Protein AF-A0A0R2A3X5-F1 (afdb_monomer_lite)

Foldseek 3Di:
DDPQDPVNVVLCCCCVPLVDPCVQWDWDWWWFADPNDIDIDIDTDGPPPVVVSVVSQVVPPVDDDDDVVVCPVRVVGIPPPPPDPDD

Structure (mmCIF, N/CA/C/O backbone):
data_AF-A0A0R2A3X5-F1
#
_entry.id   AF-A0A0R2A3X5-F1
#
loop_
_atom_site.group_PDB
_atom_site.id
_atom_site.type_symbol
_atom_site.label_atom_id
_atom_site.label_alt_id
_atom_site.label_comp_id
_atom_site.label_asym_id
_atom_site.label_entity_id
_atom_site.label_seq_id
_atom_site.pdbx_PDB_ins_code
_atom_site.Cartn_x
_atom_site.Cartn_y
_atom_site.Cartn_z
_atom_site.occupancy
_atom_site.B_iso_or_equiv
_atom_site.auth_seq_id
_atom_site.auth_comp_id
_atom_site.auth_asym_id
_atom_site.auth_atom_id
_atom_site.pdbx_PDB_model_num
ATOM 1 N N . MET A 1 1 ? 13.777 20.981 7.805 1.00 41.72 1 MET A N 1
ATOM 2 C CA . MET A 1 1 ? 12.890 20.281 6.856 1.00 41.72 1 MET A CA 1
ATOM 3 C C . MET A 1 1 ? 13.114 18.811 7.100 1.00 41.72 1 MET A C 1
ATOM 5 O O . MET A 1 1 ? 14.221 18.342 6.874 1.00 41.72 1 MET A O 1
ATOM 9 N N . ASP A 1 2 ? 12.141 18.150 7.714 1.00 49.62 2 ASP A N 1
ATOM 10 C CA . ASP A 1 2 ? 12.276 16.765 8.152 1.00 49.62 2 ASP A CA 1
ATOM 11 C C . ASP A 1 2 ? 12.478 15.847 6.941 1.00 49.62 2 ASP A C 1
ATOM 13 O O . ASP A 1 2 ? 11.615 15.779 6.067 1.00 49.62 2 ASP A O 1
ATOM 17 N N . ASN A 1 3 ? 13.614 15.143 6.892 1.00 54.50 3 ASN A N 1
ATOM 18 C CA . ASN A 1 3 ? 13.876 14.053 5.948 1.00 54.50 3 ASN A CA 1
ATOM 19 C C . ASN A 1 3 ? 12.958 12.865 6.284 1.00 54.50 3 ASN A C 1
ATOM 21 O O . ASN A 1 3 ? 13.398 11.848 6.820 1.00 54.50 3 ASN A O 1
ATOM 25 N N . LYS A 1 4 ? 11.655 12.996 6.024 1.00 73.69 4 LYS A N 1
ATOM 26 C CA . LYS A 1 4 ? 10.735 11.864 6.109 1.00 73.69 4 LYS A CA 1
ATOM 27 C C . LYS A 1 4 ? 10.965 10.982 4.887 1.00 73.69 4 LYS A C 1
ATOM 29 O O . LYS A 1 4 ? 10.891 11.447 3.753 1.00 73.69 4 LYS A O 1
ATOM 34 N N . THR A 1 5 ? 11.262 9.709 5.123 1.00 86.75 5 THR A N 1
ATOM 35 C CA . THR A 1 5 ? 11.358 8.711 4.054 1.00 86.75 5 THR A CA 1
ATOM 36 C C . THR A 1 5 ? 10.003 8.561 3.351 1.00 86.75 5 THR A C 1
ATOM 38 O O . THR A 1 5 ? 8.955 8.909 3.910 1.00 86.75 5 THR A O 1
ATOM 41 N N . ALA A 1 6 ? 10.000 8.021 2.128 1.00 85.56 6 ALA A N 1
ATOM 42 C CA . ALA A 1 6 ? 8.762 7.720 1.401 1.00 85.56 6 ALA A CA 1
ATOM 43 C C . ALA A 1 6 ? 7.821 6.824 2.231 1.00 85.56 6 ALA A C 1
ATOM 45 O O . ALA A 1 6 ? 6.621 7.089 2.330 1.00 85.56 6 ALA A O 1
ATOM 46 N N . LEU A 1 7 ? 8.389 5.834 2.927 1.00 87.62 7 LEU A N 1
ATOM 47 C CA . LEU A 1 7 ? 7.663 4.972 3.855 1.00 87.62 7 LEU A CA 1
ATOM 48 C C . LEU A 1 7 ? 7.058 5.754 5.031 1.00 87.62 7 LEU A C 1
ATOM 50 O O . LEU A 1 7 ? 5.866 5.626 5.298 1.00 87.62 7 LEU A O 1
ATOM 54 N N . ALA A 1 8 ? 7.841 6.603 5.709 1.00 89.12 8 ALA A N 1
ATOM 55 C CA . ALA A 1 8 ? 7.347 7.397 6.838 1.00 89.12 8 ALA A CA 1
ATOM 56 C C . ALA A 1 8 ? 6.207 8.341 6.426 1.00 89.12 8 ALA A C 1
ATOM 58 O O . ALA A 1 8 ? 5.252 8.535 7.177 1.00 89.12 8 ALA A 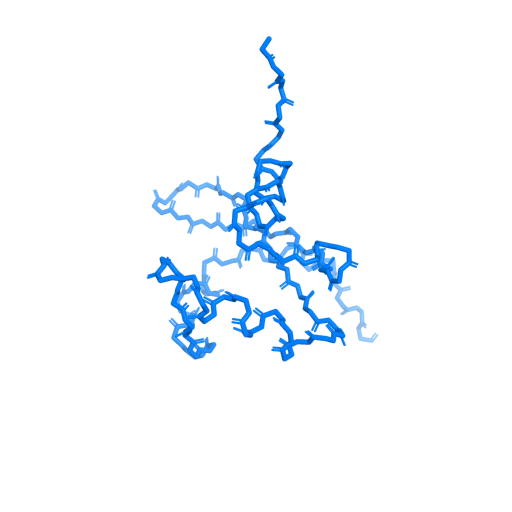O 1
ATOM 59 N N . THR A 1 9 ? 6.290 8.900 5.218 1.00 90.56 9 THR A N 1
ATOM 60 C CA . THR A 1 9 ? 5.246 9.760 4.647 1.00 90.56 9 THR A CA 1
ATOM 61 C C . THR A 1 9 ? 3.977 8.962 4.339 1.00 90.56 9 THR A C 1
ATOM 63 O O . THR A 1 9 ? 2.880 9.403 4.675 1.00 90.56 9 THR A O 1
ATOM 66 N N . THR A 1 10 ? 4.122 7.759 3.779 1.00 89.50 10 THR A N 1
ATOM 67 C CA . THR A 1 10 ? 3.000 6.854 3.482 1.00 89.50 10 THR A CA 1
ATOM 68 C C . THR A 1 10 ? 2.291 6.407 4.760 1.00 89.50 10 THR A C 1
ATOM 70 O O . THR A 1 10 ? 1.072 6.521 4.861 1.00 89.50 10 THR A O 1
ATOM 73 N N . LEU A 1 11 ? 3.040 5.976 5.779 1.00 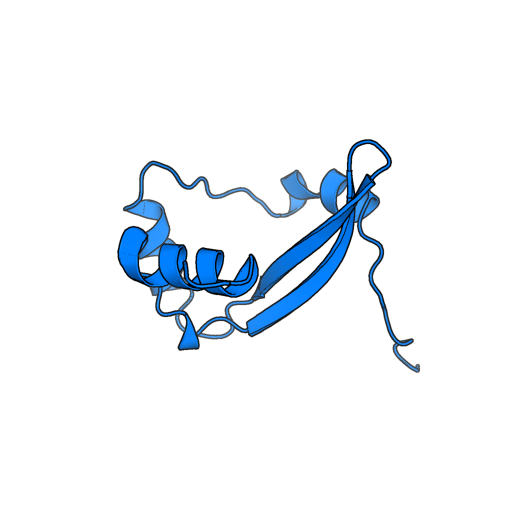90.88 11 LEU A N 1
ATOM 74 C CA . LEU A 1 11 ? 2.479 5.562 7.069 1.00 90.88 11 LEU A CA 1
ATOM 75 C C . LEU A 1 11 ? 1.760 6.715 7.781 1.00 90.88 11 LEU A C 1
ATOM 77 O O . LEU A 1 11 ? 0.672 6.517 8.323 1.00 90.88 11 LEU A O 1
ATOM 81 N N . ALA A 1 12 ? 2.330 7.925 7.746 1.00 91.56 12 ALA A N 1
ATOM 82 C CA . ALA A 1 12 ? 1.676 9.109 8.296 1.00 91.56 12 ALA A CA 1
ATOM 83 C C . ALA A 1 12 ? 0.355 9.405 7.573 1.00 91.56 12 ALA A C 1
ATOM 85 O O . ALA A 1 12 ? -0.657 9.624 8.228 1.00 91.56 12 ALA A O 1
ATOM 86 N N . TYR A 1 13 ? 0.327 9.327 6.240 1.00 90.31 13 TYR A N 1
ATOM 87 C CA . TYR A 1 13 ? -0.900 9.513 5.464 1.00 90.31 13 TYR A CA 1
ATOM 88 C C . TYR A 1 13 ? -1.979 8.473 5.810 1.00 90.31 13 TYR A C 1
ATOM 90 O O . TYR A 1 13 ? -3.120 8.841 6.100 1.00 90.31 13 TYR A O 1
ATOM 98 N N . LEU A 1 14 ? -1.624 7.183 5.849 1.00 90.06 14 LEU A N 1
ATOM 99 C CA . LEU A 1 14 ? -2.562 6.111 6.204 1.00 90.06 14 LEU A CA 1
ATOM 100 C C . LEU A 1 14 ? -3.135 6.311 7.615 1.00 90.06 14 LEU A C 1
ATOM 102 O O . LEU A 1 14 ? -4.337 6.148 7.818 1.00 90.06 14 LEU A O 1
ATOM 106 N N . ARG A 1 15 ? -2.302 6.722 8.577 1.00 92.31 15 ARG A N 1
ATOM 107 C CA . ARG A 1 15 ? -2.725 6.955 9.963 1.00 92.31 15 ARG A CA 1
ATOM 108 C C . ARG A 1 15 ? -3.558 8.223 10.133 1.00 92.31 15 ARG A C 1
ATOM 110 O O . ARG A 1 15 ? -4.622 8.180 10.739 1.00 92.31 15 ARG A O 1
ATOM 117 N N . GLU A 1 16 ? -3.048 9.351 9.656 1.00 93.31 16 GLU A N 1
ATOM 118 C CA . GLU A 1 16 ? -3.581 10.684 9.962 1.00 93.31 16 GLU A CA 1
ATOM 119 C C . GLU A 1 16 ? -4.721 11.081 9.023 1.00 93.31 16 GLU A C 1
ATOM 121 O O . GLU A 1 16 ? -5.637 11.783 9.440 1.00 93.31 16 GLU A O 1
ATOM 126 N N . THR A 1 17 ? -4.674 10.636 7.763 1.00 90.38 17 THR A N 1
ATOM 127 C CA . THR A 1 17 ? -5.660 11.016 6.740 1.00 90.38 17 THR A CA 1
ATOM 128 C C . THR A 1 17 ? -6.702 9.926 6.515 1.00 90.38 17 THR A C 1
ATOM 130 O O . THR A 1 17 ? -7.891 10.227 6.468 1.00 90.38 17 THR A O 1
ATOM 133 N N . VAL A 1 18 ? -6.277 8.665 6.392 1.00 89.31 18 VAL A N 1
ATOM 134 C CA . VAL A 1 18 ? -7.201 7.544 6.127 1.00 89.31 18 VAL A CA 1
ATOM 135 C C . VAL A 1 18 ? -7.769 6.953 7.425 1.00 89.31 18 VAL A C 1
ATOM 137 O O . VAL A 1 18 ? -8.850 6.372 7.416 1.00 89.31 18 VAL A O 1
ATOM 140 N N . GLY A 1 19 ? -7.081 7.122 8.559 1.00 89.56 19 GLY A N 1
ATOM 141 C CA . GLY A 1 19 ? -7.517 6.587 9.855 1.00 89.56 19 GLY A CA 1
ATOM 142 C C . GLY A 1 19 ? -7.213 5.098 10.046 1.00 89.56 19 GLY A C 1
ATOM 143 O O . GLY A 1 19 ? -7.850 4.434 10.865 1.00 89.56 19 GLY A O 1
ATOM 144 N N . ILE A 1 20 ? -6.255 4.553 9.293 1.00 89.19 20 ILE A N 1
ATOM 145 C CA . ILE A 1 20 ? -5.819 3.159 9.409 1.00 89.19 20 ILE A CA 1
ATOM 146 C C . ILE A 1 20 ? -4.879 3.016 10.606 1.00 89.19 20 ILE A C 1
ATOM 148 O O . ILE A 1 20 ? -3.933 3.788 10.779 1.00 89.19 20 ILE A O 1
ATOM 152 N N . ASN A 1 21 ? -5.101 1.980 11.415 1.00 88.56 21 ASN A N 1
ATOM 153 C CA . ASN A 1 21 ? -4.149 1.593 12.445 1.00 88.56 21 ASN A CA 1
ATOM 154 C C . ASN A 1 21 ? -2.932 0.910 11.804 1.00 88.56 21 ASN A C 1
ATOM 156 O O . ASN A 1 21 ? -2.966 -0.283 11.512 1.00 88.56 21 ASN A O 1
ATOM 160 N N . VAL A 1 22 ? -1.860 1.673 11.592 1.00 88.81 22 VAL A N 1
ATOM 161 C CA . VAL A 1 22 ? -0.630 1.190 10.945 1.00 88.81 22 VAL A CA 1
ATOM 162 C C . VAL A 1 22 ? 0.077 0.069 11.713 1.00 88.81 22 VAL A C 1
ATOM 164 O O . VAL A 1 22 ? 0.825 -0.685 11.106 1.00 88.81 22 VAL A O 1
ATOM 167 N N . GLU A 1 23 ? -0.201 -0.098 13.010 1.00 87.81 23 GLU A N 1
ATOM 168 C CA . GLU A 1 23 ? 0.344 -1.194 13.829 1.00 87.81 23 GLU A CA 1
ATOM 169 C C . GLU A 1 23 ? -0.205 -2.577 13.422 1.00 87.81 23 GLU A C 1
ATOM 171 O O . GLU A 1 23 ? 0.383 -3.598 13.763 1.00 87.81 23 GLU A O 1
ATOM 176 N N . CYS A 1 24 ? -1.326 -2.623 12.689 1.00 85.69 24 CYS A N 1
ATOM 177 C CA . CYS A 1 24 ? -1.903 -3.858 12.139 1.00 85.69 24 CYS A CA 1
ATOM 178 C C . CYS A 1 24 ? -1.345 -4.208 10.746 1.00 85.69 24 CYS A C 1
ATOM 180 O O . CYS A 1 24 ? -1.758 -5.196 10.138 1.00 85.69 24 CYS A O 1
ATOM 182 N N . LEU A 1 25 ? -0.446 -3.379 10.204 1.00 88.00 25 LEU A N 1
ATOM 183 C CA . LEU A 1 25 ? 0.134 -3.573 8.881 1.00 88.00 25 LEU A CA 1
ATOM 184 C C . LEU A 1 25 ? 1.488 -4.264 8.999 1.00 88.00 25 LEU A C 1
ATOM 186 O O . LEU A 1 25 ? 2.386 -3.792 9.697 1.00 88.00 25 LEU A O 1
ATOM 190 N N . ARG A 1 26 ? 1.673 -5.341 8.243 1.00 88.12 26 ARG A N 1
ATOM 191 C CA . ARG A 1 26 ? 2.988 -5.935 8.022 1.00 88.12 26 ARG A CA 1
ATOM 192 C C . ARG A 1 26 ? 3.531 -5.452 6.687 1.00 88.12 26 ARG A C 1
ATOM 194 O O . ARG A 1 26 ? 2.896 -5.645 5.656 1.00 88.12 26 ARG A O 1
ATOM 201 N N . LEU A 1 27 ? 4.701 -4.822 6.718 1.00 87.88 27 LEU A N 1
ATOM 202 C CA . LEU A 1 27 ? 5.363 -4.314 5.522 1.00 87.88 27 LEU A CA 1
ATOM 203 C C . LEU A 1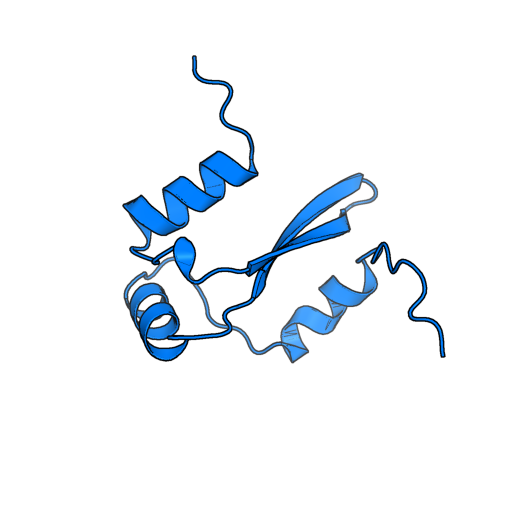 27 ? 6.184 -5.410 4.834 1.00 87.88 27 LEU A C 1
ATOM 205 O O . LEU A 1 27 ? 7.005 -6.073 5.468 1.00 87.88 27 LEU A O 1
ATOM 209 N N . GLU A 1 28 ? 6.010 -5.508 3.525 1.00 85.38 28 GLU A N 1
ATOM 210 C CA . GLU A 1 28 ? 6.909 -6.154 2.580 1.00 85.38 28 GLU A CA 1
ATOM 211 C C . GLU A 1 28 ? 7.374 -5.086 1.581 1.00 85.38 28 GLU A C 1
ATOM 213 O O . GLU A 1 28 ? 6.566 -4.325 1.047 1.00 85.38 28 GLU A O 1
ATOM 218 N N . GLU A 1 29 ? 8.681 -4.980 1.361 1.00 83.25 29 GLU A N 1
ATOM 219 C CA . GLU A 1 29 ? 9.252 -4.070 0.367 1.00 83.25 29 GLU A CA 1
ATOM 220 C C . GLU A 1 29 ? 9.701 -4.887 -0.840 1.00 83.25 29 GLU A C 1
ATOM 222 O O . GLU A 1 29 ? 10.469 -5.838 -0.702 1.00 83.25 29 GLU A O 1
ATOM 227 N N . LEU A 1 30 ? 9.195 -4.524 -2.014 1.00 83.12 30 LEU A N 1
ATOM 228 C CA . LEU A 1 30 ? 9.494 -5.178 -3.281 1.00 83.12 30 LEU A CA 1
ATOM 229 C C . LEU A 1 30 ? 10.175 -4.183 -4.221 1.00 83.12 30 LEU A C 1
ATOM 231 O O . LEU A 1 30 ? 9.871 -2.989 -4.193 1.00 83.12 30 LEU A O 1
ATOM 235 N N . SER A 1 31 ? 11.055 -4.675 -5.089 1.00 83.12 31 SER A N 1
ATOM 236 C CA . SER A 1 31 ? 11.579 -3.882 -6.202 1.00 83.12 31 SER A CA 1
ATOM 237 C C . SER A 1 31 ? 10.728 -4.140 -7.437 1.00 83.12 31 SER A C 1
ATOM 239 O O . SER A 1 31 ? 10.457 -5.285 -7.785 1.00 83.12 31 SER A O 1
ATOM 241 N N . ILE A 1 32 ? 10.292 -3.085 -8.118 1.00 83.56 32 ILE A N 1
ATOM 242 C CA . ILE A 1 32 ? 9.517 -3.206 -9.358 1.00 83.56 32 ILE A CA 1
ATOM 243 C C . ILE A 1 32 ? 10.150 -2.377 -10.465 1.00 83.56 32 ILE A C 1
ATOM 245 O O . ILE A 1 32 ? 10.820 -1.381 -10.189 1.00 83.56 32 ILE A O 1
ATOM 249 N N . THR A 1 33 ? 9.918 -2.766 -11.717 1.00 81.81 33 THR A N 1
ATOM 250 C CA . THR A 1 33 ? 10.293 -1.945 -12.876 1.00 81.81 33 THR A CA 1
ATOM 251 C C . THR A 1 33 ? 9.044 -1.330 -13.500 1.00 81.81 33 THR A C 1
ATOM 253 O O . THR A 1 33 ? 8.176 -2.038 -14.005 1.00 81.81 33 THR A O 1
ATOM 256 N N . LEU A 1 34 ? 8.960 -0.003 -13.490 1.00 79.75 34 LEU A N 1
ATOM 257 C CA . LEU A 1 34 ? 7.902 0.779 -14.134 1.00 79.75 34 LEU A CA 1
ATOM 258 C C . LEU A 1 34 ? 8.561 1.759 -15.100 1.00 79.75 34 LEU A C 1
ATOM 260 O O . LEU A 1 34 ? 9.499 2.450 -14.720 1.00 79.75 34 LEU A O 1
ATOM 264 N N . ASP A 1 35 ? 8.111 1.782 -16.355 1.00 82.06 35 ASP A N 1
ATOM 265 C CA . ASP A 1 35 ? 8.656 2.654 -17.407 1.00 82.06 35 ASP A CA 1
ATOM 266 C C . ASP A 1 35 ? 10.189 2.570 -17.573 1.00 82.06 35 ASP A C 1
ATOM 268 O O . ASP A 1 35 ? 10.858 3.542 -17.909 1.00 82.06 35 ASP A O 1
ATOM 272 N N . SER A 1 36 ? 10.753 1.368 -17.400 1.00 81.50 36 SER A N 1
ATOM 273 C CA . SER A 1 36 ? 12.205 1.089 -17.422 1.00 81.50 36 SER A CA 1
ATOM 274 C C . SER A 1 36 ? 13.006 1.675 -16.249 1.00 81.50 36 SER A C 1
ATOM 276 O O . SER A 1 36 ? 14.237 1.644 -16.281 1.00 81.50 36 SER A O 1
ATOM 278 N N . GLU A 1 37 ? 12.341 2.151 -15.197 1.00 83.94 37 GLU A N 1
ATOM 279 C CA . GLU A 1 37 ? 12.967 2.616 -13.958 1.00 83.94 37 GLU A CA 1
ATOM 280 C C . GLU A 1 37 ? 12.667 1.664 -12.794 1.00 83.94 37 GLU A C 1
ATOM 282 O O . GLU A 1 37 ? 11.539 1.193 -12.628 1.00 83.94 37 GLU A O 1
ATOM 287 N N . LYS A 1 38 ? 13.683 1.393 -11.962 1.00 83.94 38 LYS A N 1
ATOM 288 C CA . LYS A 1 38 ? 13.504 0.627 -10.723 1.00 83.94 38 LYS A CA 1
ATOM 289 C C . LYS A 1 38 ? 12.864 1.504 -9.652 1.00 83.94 38 LYS A C 1
ATOM 291 O O . LYS A 1 38 ? 13.361 2.593 -9.368 1.00 83.94 38 LYS A O 1
ATOM 296 N N . GLN A 1 39 ? 11.805 1.006 -9.029 1.00 84.94 39 GLN A N 1
ATOM 297 C CA . GLN A 1 39 ? 11.068 1.687 -7.967 1.00 84.94 39 GLN A CA 1
ATOM 298 C C . GLN A 1 39 ? 10.838 0.748 -6.777 1.00 84.94 39 GLN A C 1
ATOM 300 O O . GLN A 1 39 ? 10.719 -0.465 -6.954 1.00 84.94 39 GLN A O 1
ATOM 305 N N . SER A 1 40 ? 10.743 1.313 -5.569 1.00 84.06 40 SER A N 1
ATOM 306 C CA . SER A 1 40 ? 10.312 0.574 -4.375 1.00 84.06 40 SER A CA 1
ATOM 307 C C . SER A 1 40 ? 8.787 0.501 -4.327 1.00 84.06 40 SER A C 1
ATOM 309 O O . SER A 1 40 ? 8.106 1.530 -4.344 1.00 84.06 40 SER A O 1
ATOM 311 N N . LEU A 1 41 ? 8.253 -0.709 -4.201 1.00 84.88 41 LEU A N 1
ATOM 312 C CA . LEU A 1 41 ? 6.850 -0.978 -3.922 1.00 84.88 41 LEU A CA 1
ATOM 313 C C . LEU A 1 41 ? 6.705 -1.418 -2.464 1.00 84.88 41 LEU A C 1
ATOM 315 O O . LEU A 1 41 ? 7.189 -2.476 -2.069 1.00 84.88 41 LEU A O 1
ATOM 319 N N . PHE A 1 42 ? 6.000 -0.616 -1.670 1.00 86.81 42 PHE A N 1
ATOM 320 C CA . PHE A 1 42 ? 5.636 -0.979 -0.304 1.00 86.81 42 PHE A CA 1
ATOM 321 C C . PHE A 1 42 ? 4.295 -1.711 -0.306 1.00 86.81 42 PHE A C 1
ATOM 323 O O . PHE A 1 42 ? 3.258 -1.128 -0.631 1.00 86.81 42 PHE A O 1
A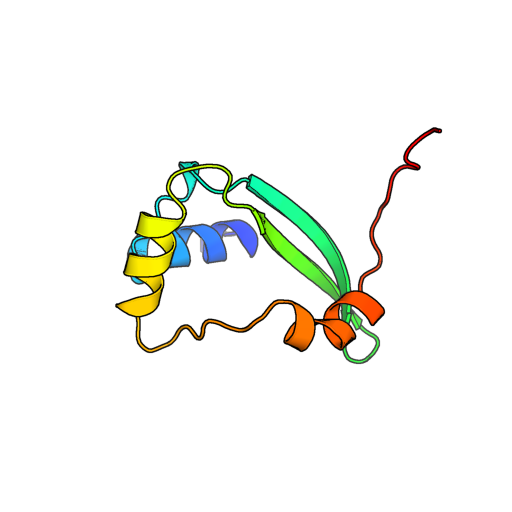TOM 330 N N . VAL A 1 43 ? 4.315 -2.984 0.070 1.00 86.62 43 VAL A N 1
ATOM 331 C CA . VAL A 1 43 ? 3.131 -3.829 0.210 1.00 86.62 43 VAL A CA 1
ATOM 332 C C . VAL A 1 43 ? 2.830 -3.995 1.691 1.00 86.62 43 VAL A C 1
ATOM 334 O O . VAL A 1 43 ? 3.691 -4.381 2.473 1.00 86.62 43 VAL A O 1
ATOM 337 N N . PHE A 1 44 ? 1.596 -3.706 2.088 1.00 88.25 44 PHE A N 1
ATOM 338 C CA . PHE A 1 44 ? 1.148 -3.895 3.462 1.00 88.25 44 PHE A CA 1
ATOM 339 C C . PHE A 1 44 ? 0.153 -5.048 3.517 1.00 88.25 44 PHE A C 1
ATOM 341 O O . PHE A 1 44 ? -0.956 -4.936 2.993 1.00 88.25 44 PHE A O 1
ATOM 348 N N . SER A 1 45 ? 0.540 -6.151 4.151 1.00 87.06 45 SER A N 1
ATOM 349 C CA . SER A 1 45 ? -0.373 -7.247 4.456 1.00 87.06 45 SER A CA 1
ATOM 350 C C . SER A 1 45 ? -1.075 -6.998 5.790 1.00 87.06 45 SER A C 1
ATOM 352 O O . SER A 1 45 ? -0.515 -6.432 6.730 1.00 87.06 45 SER A O 1
ATOM 354 N N . ILE A 1 46 ? -2.344 -7.394 5.850 1.00 84.56 46 ILE A N 1
ATOM 355 C CA . ILE A 1 46 ? -3.204 -7.227 7.019 1.00 84.56 46 ILE A CA 1
ATOM 356 C C . ILE A 1 46 ? -3.518 -8.625 7.536 1.00 84.56 46 ILE A C 1
ATOM 358 O O . ILE A 1 46 ? -4.219 -9.390 6.874 1.00 84.56 46 ILE A O 1
ATOM 362 N N . HIS A 1 47 ? -2.969 -8.975 8.696 1.00 75.06 47 HIS A N 1
ATOM 363 C CA . HIS A 1 47 ? -3.161 -10.302 9.288 1.00 75.06 47 HIS A CA 1
ATOM 364 C C . HIS A 1 47 ? -4.316 -10.344 10.294 1.00 75.06 47 HIS A C 1
ATOM 366 O O . HIS A 1 47 ? -4.863 -11.414 10.556 1.00 75.06 47 HIS A O 1
ATOM 372 N N . ASP A 1 48 ? -4.714 -9.192 10.830 1.00 80.31 48 ASP A N 1
ATOM 373 C CA . ASP A 1 48 ? -5.812 -9.033 11.771 1.00 80.31 48 ASP A CA 1
ATOM 374 C C . ASP A 1 48 ? -6.636 -7.776 11.447 1.00 80.31 48 ASP A C 1
ATOM 376 O O . ASP A 1 48 ? -6.176 -6.850 10.787 1.00 80.31 48 ASP A O 1
ATOM 380 N N . ARG A 1 49 ? -7.900 -7.746 11.889 1.00 84.31 49 ARG A N 1
ATOM 381 C CA . ARG A 1 49 ? -8.769 -6.552 11.803 1.00 84.31 49 ARG A CA 1
ATOM 382 C C . ARG A 1 49 ? -8.961 -5.996 10.378 1.00 84.31 49 ARG A C 1
ATOM 384 O O . ARG A 1 49 ? -9.245 -4.810 10.207 1.00 84.31 49 ARG A O 1
ATOM 391 N N . ALA A 1 50 ? -8.881 -6.860 9.362 1.00 84.50 50 ALA A N 1
ATOM 392 C CA . ALA A 1 50 ? -9.089 -6.494 7.960 1.00 84.50 50 ALA A CA 1
ATOM 393 C C . ALA A 1 50 ? -10.422 -5.769 7.726 1.00 84.50 50 ALA A C 1
ATOM 395 O O . ALA A 1 50 ? -10.442 -4.760 7.028 1.00 84.50 50 ALA A O 1
ATOM 396 N N . ASP A 1 51 ? -11.502 -6.204 8.379 1.00 86.38 51 ASP A N 1
ATOM 397 C CA . ASP A 1 51 ? -12.821 -5.566 8.272 1.00 86.38 51 ASP A CA 1
ATOM 398 C C . ASP A 1 51 ? -12.808 -4.094 8.706 1.00 86.38 51 ASP A C 1
ATOM 400 O O . ASP A 1 51 ? -13.479 -3.252 8.106 1.00 86.38 51 ASP A O 1
ATOM 404 N N . GLU A 1 52 ? -12.027 -3.759 9.735 1.00 85.62 52 GLU A N 1
ATOM 405 C CA . GLU A 1 52 ? -11.904 -2.380 10.199 1.00 85.62 52 GLU A CA 1
ATOM 406 C C . GLU A 1 52 ? -11.159 -1.521 9.178 1.00 85.62 52 GLU A C 1
ATOM 408 O O . GLU A 1 52 ? -11.597 -0.411 8.878 1.00 85.62 52 GLU A O 1
ATOM 413 N N . ILE A 1 53 ? -10.070 -2.044 8.608 1.00 84.12 53 ILE A N 1
ATOM 414 C CA . ILE A 1 53 ? -9.283 -1.341 7.589 1.00 84.12 53 ILE A CA 1
ATOM 415 C C . ILE A 1 53 ? -10.105 -1.164 6.312 1.00 84.12 53 ILE A C 1
ATOM 417 O O . ILE A 1 53 ? -10.156 -0.063 5.763 1.00 84.12 53 ILE A O 1
ATOM 421 N N . ILE A 1 54 ? -10.818 -2.210 5.882 1.00 84.25 54 ILE A N 1
ATOM 422 C CA . ILE A 1 54 ? -11.721 -2.154 4.731 1.00 84.25 54 ILE A CA 1
ATOM 423 C C . ILE A 1 54 ? -12.760 -1.053 4.937 1.00 84.25 54 ILE A C 1
ATOM 425 O O . ILE A 1 54 ? -12.942 -0.208 4.060 1.00 84.25 54 ILE A O 1
ATOM 429 N N . LYS A 1 55 ? -13.385 -1.007 6.117 1.00 87.06 55 LYS A N 1
ATOM 430 C CA . LYS A 1 55 ? -14.368 0.021 6.459 1.00 87.06 55 LYS A CA 1
ATOM 431 C C . LYS A 1 55 ? -13.775 1.433 6.415 1.00 87.06 55 LYS A C 1
ATOM 433 O O . LYS A 1 55 ? -14.426 2.328 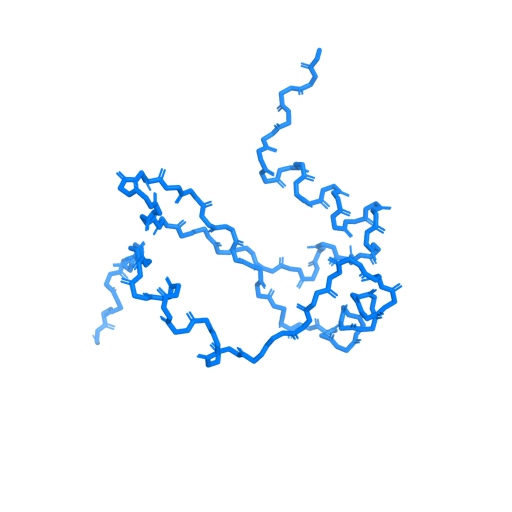5.882 1.00 87.06 55 LYS A O 1
ATOM 438 N N . GLN A 1 56 ? -12.568 1.654 6.943 1.00 86.62 56 GLN A N 1
ATOM 439 C CA . GLN A 1 56 ? -11.932 2.981 6.892 1.00 86.62 56 GLN A CA 1
ATOM 440 C C . GLN A 1 56 ? -11.643 3.421 5.457 1.00 86.62 56 GLN A C 1
ATOM 442 O O . GLN A 1 56 ? -12.011 4.525 5.062 1.00 86.62 56 GLN A O 1
ATOM 447 N N . CYS A 1 57 ? -11.074 2.535 4.644 1.00 83.56 57 CYS A N 1
ATOM 448 C CA . CYS A 1 57 ? -10.814 2.820 3.238 1.00 83.56 57 CYS A CA 1
ATOM 449 C C . CYS A 1 57 ? -12.104 3.061 2.437 1.00 83.56 57 CYS A C 1
ATOM 451 O O . CYS A 1 57 ? -12.115 3.922 1.567 1.00 83.56 57 CYS A O 1
ATOM 453 N N . GLN A 1 58 ? -13.197 2.342 2.724 1.00 84.06 58 GLN A N 1
ATOM 454 C CA . GLN A 1 58 ? -14.498 2.562 2.072 1.00 84.06 58 GLN A CA 1
ATOM 455 C C . GLN A 1 58 ? -15.105 3.927 2.420 1.00 84.06 58 GLN A C 1
ATOM 457 O O . GLN A 1 58 ? -15.782 4.522 1.585 1.00 84.06 58 GLN A O 1
ATOM 462 N N . ASN A 1 59 ? -14.850 4.436 3.628 1.00 84.81 59 ASN A N 1
ATOM 463 C CA . ASN A 1 59 ? -15.264 5.782 4.031 1.00 84.81 59 ASN A CA 1
ATOM 464 C C . ASN A 1 59 ? -14.401 6.881 3.389 1.00 84.81 59 ASN A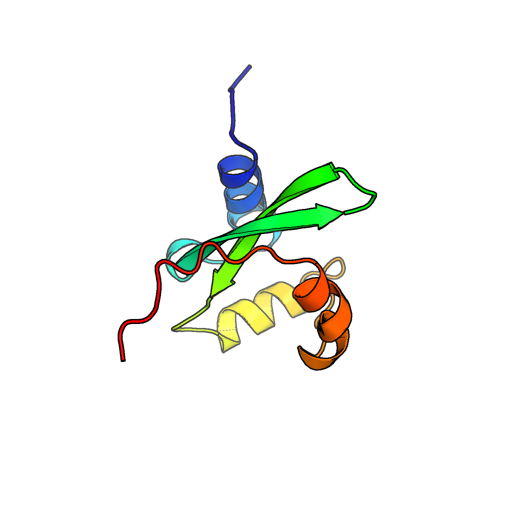 C 1
ATOM 466 O O . ASN A 1 59 ? -14.752 8.060 3.454 1.00 84.81 59 ASN A O 1
ATOM 470 N N . PHE A 1 60 ? -13.269 6.510 2.789 1.00 85.00 60 PHE A N 1
ATOM 471 C CA . PHE A 1 60 ? -12.328 7.432 2.187 1.00 85.00 60 PHE A CA 1
ATOM 472 C C . PHE A 1 60 ? -12.454 7.412 0.659 1.00 85.00 60 PHE A C 1
ATOM 474 O O . PHE A 1 60 ? -11.869 6.584 -0.034 1.00 85.00 60 PHE A O 1
ATOM 481 N N . ASN A 1 61 ? -13.194 8.383 0.119 1.00 79.19 61 ASN A N 1
ATOM 482 C CA . ASN A 1 61 ? -13.612 8.443 -1.293 1.00 79.19 61 ASN A CA 1
ATOM 483 C C . ASN A 1 61 ? -12.474 8.496 -2.337 1.00 79.19 61 ASN A C 1
ATOM 485 O O . ASN A 1 61 ? -12.746 8.446 -3.535 1.00 79.19 61 ASN A O 1
ATOM 489 N N . HIS A 1 62 ? -11.215 8.630 -1.914 1.00 82.00 62 HIS A N 1
ATOM 490 C CA . HIS A 1 62 ? -10.047 8.650 -2.800 1.00 82.00 62 HIS A CA 1
ATOM 491 C C . HIS A 1 62 ? -9.319 7.302 -2.889 1.00 82.00 62 HIS A C 1
ATOM 493 O O . HIS A 1 62 ? -8.312 7.207 -3.587 1.00 82.00 62 HIS A O 1
ATOM 499 N N . LEU A 1 63 ? -9.812 6.263 -2.211 1.00 81.50 63 LEU A N 1
ATOM 500 C CA . LEU A 1 63 ? -9.293 4.903 -2.323 1.00 81.50 63 LEU A CA 1
ATOM 501 C C . LEU A 1 63 ? -10.281 4.012 -3.073 1.00 81.50 63 LEU A C 1
ATOM 503 O O . LEU A 1 63 ? -11.496 4.106 -2.908 1.00 81.50 63 LEU A O 1
ATOM 507 N N . LYS A 1 64 ? -9.741 3.121 -3.907 1.00 76.94 64 LYS A N 1
ATOM 508 C CA . LYS A 1 64 ? -10.522 2.142 -4.661 1.00 76.94 64 LYS A CA 1
ATOM 509 C C . LYS A 1 64 ? -10.088 0.737 -4.273 1.00 76.94 64 LYS A C 1
ATOM 511 O O . LYS A 1 64 ? -8.916 0.396 -4.386 1.00 76.94 64 LYS A O 1
ATOM 516 N N . PHE A 1 65 ? -11.058 -0.082 -3.885 1.00 80.19 65 PHE A N 1
ATOM 517 C CA . PHE A 1 65 ? -10.859 -1.519 -3.754 1.00 80.19 65 PHE A CA 1
ATOM 518 C C . PHE A 1 65 ? -10.896 -2.174 -5.130 1.00 80.19 65 PHE A C 1
ATOM 520 O O . PHE A 1 65 ? -11.817 -1.940 -5.917 1.00 80.19 65 PHE A O 1
ATOM 527 N N . ILE A 1 66 ? -9.885 -2.986 -5.409 1.00 81.94 66 ILE A N 1
ATOM 528 C CA . ILE A 1 66 ? -9.770 -3.768 -6.636 1.00 81.94 66 ILE A CA 1
ATOM 529 C C . ILE A 1 66 ? -9.535 -5.228 -6.276 1.00 81.94 66 ILE A C 1
ATOM 531 O O . ILE A 1 66 ? -8.959 -5.538 -5.234 1.00 81.94 66 ILE A O 1
ATOM 535 N N . ASP A 1 67 ? -10.005 -6.116 -7.143 1.00 81.31 67 ASP A N 1
ATOM 536 C CA . ASP A 1 67 ? -9.698 -7.535 -7.030 1.00 81.31 67 ASP A CA 1
ATOM 537 C C . ASP A 1 67 ? -8.222 -7.768 -7.374 1.00 81.31 67 ASP A C 1
ATOM 539 O O . ASP A 1 67 ? -7.693 -7.138 -8.293 1.00 81.31 67 ASP A O 1
ATOM 543 N N . VAL A 1 68 ? -7.561 -8.681 -6.663 1.00 79.50 68 VAL A N 1
ATOM 544 C CA . VAL A 1 68 ? -6.138 -8.980 -6.876 1.00 79.50 68 VAL A CA 1
ATOM 545 C C . VAL A 1 68 ? -5.848 -9.463 -8.300 1.00 79.50 68 VAL A C 1
ATOM 547 O O . VAL A 1 68 ? -4.776 -9.187 -8.828 1.00 79.50 68 VAL A O 1
ATOM 550 N N . SER A 1 69 ? -6.806 -10.105 -8.975 1.00 80.62 69 SER A N 1
ATOM 551 C CA . SER A 1 69 ? -6.661 -10.500 -10.384 1.00 80.62 69 SER A CA 1
ATOM 552 C C . SER A 1 69 ? -6.457 -9.303 -11.317 1.00 80.62 69 SER A C 1
ATOM 554 O O . SER A 1 69 ? -5.793 -9.432 -12.342 1.00 80.62 69 SER A O 1
ATOM 556 N N . GLN A 1 70 ? -6.946 -8.114 -10.947 1.00 81.56 70 GLN A N 1
ATOM 557 C CA . GLN A 1 70 ? -6.720 -6.878 -11.707 1.00 81.56 70 GLN A CA 1
ATOM 558 C C . GLN A 1 70 ? -5.286 -6.350 -11.557 1.00 81.56 70 GLN A C 1
ATOM 560 O O . GLN A 1 70 ? -4.879 -5.475 -12.318 1.00 81.56 70 GLN A O 1
ATOM 565 N N . LEU A 1 71 ? -4.515 -6.881 -10.603 1.00 79.62 71 LEU A N 1
ATOM 566 C CA . LEU A 1 71 ? -3.109 -6.551 -10.381 1.00 79.62 71 LEU A CA 1
ATOM 567 C C . LEU A 1 71 ? -2.144 -7.503 -11.104 1.00 79.62 71 LEU A C 1
ATOM 569 O O . LEU A 1 71 ? -0.939 -7.375 -10.919 1.00 79.62 71 LEU A O 1
ATOM 573 N N . HIS A 1 72 ? -2.626 -8.430 -11.943 1.00 76.25 72 HIS A N 1
ATOM 574 C CA . HIS A 1 72 ? -1.774 -9.426 -12.611 1.00 76.25 72 HIS A CA 1
ATOM 575 C C . HIS A 1 72 ? -0.576 -8.801 -13.345 1.00 76.25 72 HIS A C 1
ATOM 577 O O . HIS A 1 72 ? 0.559 -9.220 -13.145 1.00 76.25 72 HIS A O 1
ATOM 583 N N . HIS A 1 73 ? -0.808 -7.729 -14.109 1.00 73.31 73 HIS A N 1
ATOM 584 C CA . HIS A 1 73 ? 0.258 -7.012 -14.816 1.00 73.31 73 HIS A CA 1
ATOM 585 C C . HIS A 1 73 ? 1.262 -6.320 -13.894 1.00 73.31 73 HIS A C 1
ATOM 587 O O . HIS A 1 73 ? 2.413 -6.150 -14.275 1.00 73.31 73 HIS A O 1
ATOM 593 N N . LEU A 1 74 ? 0.851 -5.925 -12.685 1.00 73.50 74 LEU A N 1
ATOM 594 C CA . LEU A 1 74 ? 1.788 -5.374 -11.710 1.00 73.50 74 LEU A CA 1
ATOM 595 C C . LEU A 1 74 ? 2.740 -6.469 -11.221 1.00 73.50 74 LEU A C 1
ATOM 597 O O . LEU A 1 74 ? 3.932 -6.230 -11.105 1.00 73.50 74 LEU A O 1
ATOM 601 N N . PHE A 1 75 ? 2.239 -7.682 -10.984 1.00 73.31 75 PHE A N 1
ATOM 602 C CA . PHE A 1 75 ? 3.083 -8.800 -10.559 1.00 73.31 75 PHE A CA 1
ATOM 603 C C . PHE A 1 75 ? 4.047 -9.287 -11.648 1.00 73.31 75 PHE A C 1
ATOM 605 O O . PHE A 1 75 ? 5.108 -9.803 -11.316 1.00 73.31 75 PHE A O 1
ATOM 612 N N . GLU A 1 76 ? 3.736 -9.074 -12.930 1.00 77.06 76 GLU A N 1
ATOM 613 C CA . GLU A 1 76 ? 4.652 -9.363 -14.046 1.00 77.06 76 GLU A CA 1
ATOM 614 C C . GLU A 1 76 ? 5.910 -8.474 -14.038 1.00 77.06 76 GLU A C 1
ATOM 616 O O . GLU A 1 76 ? 6.923 -8.845 -14.629 1.00 77.06 76 GLU A O 1
ATOM 621 N N . THR A 1 77 ? 5.867 -7.316 -13.370 1.00 71.06 77 THR A N 1
ATOM 622 C CA . THR A 1 77 ? 6.979 -6.351 -13.317 1.00 71.06 77 THR A CA 1
ATOM 623 C C . THR A 1 77 ? 7.691 -6.298 -11.965 1.00 71.06 77 THR A C 1
ATOM 625 O O . THR A 1 77 ? 8.600 -5.480 -11.773 1.00 71.06 77 THR A O 1
ATOM 628 N N . VAL A 1 78 ? 7.293 -7.162 -11.028 1.00 73.19 78 VAL A N 1
ATOM 629 C CA . VAL A 1 78 ? 7.872 -7.250 -9.688 1.00 73.19 78 VAL A CA 1
ATOM 630 C C . VAL A 1 78 ? 9.096 -8.164 -9.709 1.00 73.19 78 VAL A C 1
ATOM 632 O O . VAL A 1 78 ? 8.991 -9.369 -9.928 1.00 73.19 78 VAL A O 1
ATOM 635 N N . GLU A 1 79 ? 10.262 -7.599 -9.404 1.00 65.38 79 GLU A N 1
ATOM 636 C CA . GLU A 1 79 ? 11.430 -8.366 -8.984 1.00 65.38 79 GLU A CA 1
ATOM 637 C C . GLU A 1 79 ? 11.249 -8.673 -7.494 1.00 65.38 79 GLU A C 1
ATOM 639 O O . GLU A 1 79 ? 11.575 -7.870 -6.615 1.00 65.38 79 GLU A O 1
ATOM 644 N N . MET A 1 80 ? 10.672 -9.836 -7.190 1.00 60.41 80 MET A N 1
ATOM 645 C CA . MET A 1 80 ? 10.716 -10.332 -5.824 1.00 60.41 80 MET A CA 1
ATOM 646 C C . MET A 1 80 ? 12.166 -10.720 -5.540 1.00 60.41 80 MET A C 1
ATOM 648 O O . MET A 1 80 ? 12.681 -11.654 -6.155 1.00 60.41 80 MET A O 1
ATOM 652 N N . ASP A 1 81 ? 12.810 -10.045 -4.585 1.00 47.72 81 ASP A N 1
ATOM 653 C CA . ASP A 1 81 ? 13.977 -10.590 -3.887 1.00 47.72 81 ASP A CA 1
ATOM 654 C C . ASP A 1 81 ? 13.493 -11.792 -3.059 1.00 47.72 81 ASP A C 1
ATOM 656 O O . ASP A 1 81 ? 13.455 -11.787 -1.828 1.00 47.72 81 ASP A O 1
ATOM 660 N N . THR A 1 82 ? 13.052 -12.854 -3.736 1.00 44.09 82 THR A N 1
ATOM 661 C CA . THR A 1 82 ? 12.950 -14.156 -3.109 1.00 44.09 82 THR A CA 1
ATOM 662 C C . THR A 1 82 ? 14.382 -14.562 -2.809 1.00 44.09 82 THR A C 1
ATOM 664 O O . THR A 1 82 ? 15.075 -15.128 -3.658 1.00 44.09 82 THR A O 1
ATOM 667 N N . ALA A 1 83 ? 14.832 -14.310 -1.577 1.00 39.19 83 ALA A N 1
ATOM 668 C CA . ALA A 1 83 ? 15.733 -15.264 -0.955 1.00 39.19 83 ALA A CA 1
ATOM 669 C C . ALA A 1 83 ? 15.092 -16.643 -1.199 1.00 39.19 83 ALA A C 1
ATOM 671 O O . ALA A 1 83 ? 13.890 -16.785 -0.947 1.00 39.19 83 ALA A O 1
ATOM 672 N N . PRO A 1 84 ? 15.818 -17.597 -1.804 1.00 34.50 84 PRO A N 1
ATOM 673 C CA . PRO A 1 84 ? 15.216 -18.822 -2.296 1.00 34.50 84 PRO A CA 1
ATOM 674 C C . PRO A 1 84 ? 14.439 -19.473 -1.155 1.00 34.50 84 PRO A C 1
ATOM 676 O O . PRO A 1 84 ? 14.992 -19.716 -0.080 1.00 34.50 84 PRO A O 1
ATOM 679 N N . PHE A 1 85 ? 13.149 -19.718 -1.380 1.00 39.34 85 PHE A N 1
ATOM 680 C CA . PHE A 1 85 ? 12.412 -20.666 -0.561 1.00 39.34 85 PHE A CA 1
ATOM 681 C C . PHE A 1 85 ? 13.102 -22.010 -0.793 1.00 39.34 85 PHE A C 1
ATOM 683 O O . PHE A 1 85 ? 12.981 -22.593 -1.867 1.00 39.34 85 PHE A O 1
ATOM 690 N N . PHE A 1 86 ? 13.933 -22.430 0.160 1.00 40.44 86 PHE A N 1
ATOM 691 C CA . PHE A 1 86 ? 14.507 -23.769 0.156 1.00 40.44 86 PHE A CA 1
ATOM 692 C C . PHE A 1 86 ? 13.351 -24.777 0.228 1.00 40.44 86 PHE A C 1
ATOM 694 O O . PHE A 1 86 ? 12.514 -24.674 1.129 1.00 40.44 86 PHE A O 1
ATOM 701 N N . GLU A 1 87 ? 13.305 -25.691 -0.749 1.00 36.81 87 GLU A N 1
ATOM 702 C CA . GLU A 1 87 ? 12.533 -26.943 -0.692 1.00 36.81 87 GLU A CA 1
ATOM 703 C C . GLU A 1 87 ? 12.964 -27.819 0.493 1.00 36.81 87 GLU A C 1
ATOM 705 O O . GLU A 1 87 ? 14.176 -27.828 0.826 1.00 36.81 87 GLU A O 1
#

Radius of gyration: 14.95 Å; chains: 1; bounding box: 31×47×31 Å

Organism: NCBI:txid1423813

Secondary structure (DSSP, 8-state):
-----HHHHHHHHIIIII---GGGEEEEEEEEEETTEEEEEEEEEE-S-HHHHHHHHHH-TT-----GGGGHHHHTTEE--------

Sequence (87 aa):
MDNKTALATTLAYLRETVGINVECLRLEELSITLDSEKQSLFVFSIHDRADEIIKQCQNFNHLKFIDVSQLHHLFETVEMDTAPFFE

pLDDT: mean 78.79, std 14.29, range [34.5, 93.31]